Protein AF-A0A3D2L6M9-F1 (afdb_monomer_lite)

Secondary structure (DSSP, 8-state):
-HHHHHHHHHHHHHHHHHHHHHHTTSS-HHHHHHHHHHIIIIIHHHHHHHHHHH--GGG--HHHHHHHHHHHHHHHHHHHGGGGSTT--HHHHHHHHHHHH---HHHHHHHHHHHHHHHHHH-

Radius of gyration: 18.42 Å; chains: 1; bounding box: 36×48×40 Å

Sequence (123 aa):
MSGFLYALLPVIAIVTLGHVLSVRNWIPTDSWRAIERLSYVVLFPALILRTLANAPFEEAPWGLAAALIFAQFALGGIGWLARFLPNMPGPAVGSVIQSNVRWNTMIGLSIGSLLFGEEGLAL

Structure (mmCIF, N/CA/C/O backbone):
data_AF-A0A3D2L6M9-F1
#
_entry.id   AF-A0A3D2L6M9-F1
#
loop_
_atom_site.group_PDB
_atom_site.id
_atom_site.type_symbol
_atom_site.label_atom_id
_atom_site.label_alt_id
_atom_site.label_comp_id
_atom_site.label_asym_id
_atom_site.label_entity_id
_atom_site.label_seq_id
_atom_site.pdbx_PDB_ins_code
_atom_site.Cartn_x
_atom_site.Cartn_y
_atom_site.Cartn_z
_atom_site.occupancy
_atom_site.B_iso_or_equiv
_atom_site.auth_seq_id
_atom_site.auth_comp_id
_atom_site.auth_asym_id
_atom_site.auth_atom_id
_atom_site.pdbx_PDB_model_num
ATOM 1 N N . MET A 1 1 ? -11.781 -3.127 -18.637 1.00 51.66 1 MET A N 1
ATOM 2 C CA . MET A 1 1 ? -12.491 -2.761 -17.384 1.00 51.66 1 MET A CA 1
ATOM 3 C C . MET A 1 1 ? -12.907 -3.966 -16.534 1.00 51.66 1 MET A C 1
ATOM 5 O O . MET A 1 1 ? -12.925 -3.821 -15.323 1.00 51.66 1 MET A O 1
ATOM 9 N N . SER A 1 2 ? -13.177 -5.152 -17.099 1.00 62.25 2 SER A N 1
ATOM 10 C CA . SER A 1 2 ? -13.506 -6.365 -16.321 1.00 62.25 2 SER A CA 1
ATOM 11 C C . SER A 1 2 ? -12.325 -6.950 -15.526 1.00 62.25 2 SER A C 1
ATOM 13 O O . SER A 1 2 ? -12.520 -7.403 -14.405 1.00 62.25 2 SER A O 1
ATOM 15 N N . GLY A 1 3 ? -11.096 -6.887 -16.056 1.00 68.38 3 GLY A N 1
ATOM 16 C CA . GLY A 1 3 ? -9.905 -7.468 -15.410 1.00 68.38 3 GLY A CA 1
ATOM 17 C C . GLY A 1 3 ? -9.598 -6.922 -14.010 1.00 68.38 3 GLY A C 1
ATOM 18 O O . GLY A 1 3 ? -9.239 -7.684 -13.122 1.00 68.38 3 GLY A O 1
ATOM 19 N N . PHE A 1 4 ? -9.823 -5.626 -13.772 1.00 69.50 4 PHE A N 1
ATOM 20 C CA . PHE A 1 4 ? -9.591 -5.007 -12.461 1.00 69.50 4 PHE A CA 1
ATOM 21 C C . PHE A 1 4 ? -10.554 -5.527 -11.380 1.00 69.50 4 PHE A C 1
ATOM 23 O O . PHE A 1 4 ? -10.137 -5.802 -10.259 1.00 69.50 4 PHE A O 1
ATOM 30 N N . LEU A 1 5 ? -11.832 -5.730 -11.726 1.00 75.56 5 LEU A N 1
ATOM 31 C CA . LEU A 1 5 ? -12.814 -6.332 -10.815 1.00 75.56 5 LEU A CA 1
ATOM 32 C C . LEU A 1 5 ? -12.450 -7.785 -10.484 1.00 75.56 5 LEU A C 1
ATOM 34 O O . LEU A 1 5 ? -12.549 -8.195 -9.328 1.00 75.56 5 LEU A O 1
ATOM 38 N N . TYR A 1 6 ? -11.966 -8.541 -11.473 1.00 79.19 6 TYR A N 1
ATOM 39 C CA . TYR A 1 6 ? -11.449 -9.890 -11.241 1.00 79.19 6 TYR A CA 1
ATOM 40 C C . TYR A 1 6 ? -10.180 -9.895 -10.380 1.00 79.19 6 TYR A C 1
ATOM 42 O O . TYR A 1 6 ? -10.020 -10.798 -9.566 1.00 79.19 6 TYR A O 1
ATOM 50 N N . ALA A 1 7 ? -9.329 -8.870 -10.480 1.00 73.75 7 ALA A N 1
ATOM 51 C CA . ALA A 1 7 ? -8.145 -8.727 -9.635 1.00 73.75 7 ALA A CA 1
ATOM 52 C C . ALA A 1 7 ? -8.463 -8.411 -8.164 1.00 73.75 7 ALA A C 1
ATOM 54 O O . ALA A 1 7 ? -7.725 -8.804 -7.263 1.00 73.75 7 ALA A O 1
ATOM 55 N N . LEU A 1 8 ? -9.584 -7.733 -7.913 1.00 79.94 8 LEU A N 1
ATOM 56 C CA . LEU A 1 8 ? -10.062 -7.409 -6.568 1.00 79.94 8 LEU A CA 1
ATOM 57 C C . LEU A 1 8 ? -10.733 -8.590 -5.862 1.00 79.94 8 LEU A C 1
ATOM 59 O O . LEU A 1 8 ? -10.672 -8.676 -4.636 1.00 79.94 8 LEU A O 1
ATOM 63 N N . LEU A 1 9 ? -11.364 -9.498 -6.609 1.00 85.25 9 LEU A N 1
ATOM 64 C CA . LEU A 1 9 ? -12.114 -10.628 -6.054 1.00 85.25 9 LEU A CA 1
ATOM 65 C C . LEU A 1 9 ? -11.301 -11.484 -5.061 1.00 85.25 9 LEU A C 1
ATOM 67 O O . LEU A 1 9 ? -11.813 -11.727 -3.969 1.00 85.25 9 LEU A O 1
ATOM 71 N N . PRO A 1 10 ? -10.052 -11.899 -5.356 1.00 83.50 10 PRO A N 1
ATOM 72 C CA . PRO A 1 10 ? -9.229 -12.659 -4.415 1.00 83.50 10 PRO A CA 1
ATOM 73 C C . PRO A 1 10 ? -8.912 -11.886 -3.134 1.00 83.50 10 PRO A C 1
ATOM 75 O O . PRO A 1 10 ? -8.979 -12.448 -2.042 1.00 83.50 10 PRO A O 1
ATOM 78 N N . VAL A 1 11 ? -8.617 -10.587 -3.252 1.00 83.94 11 VAL A N 1
ATOM 79 C CA . VAL A 1 11 ? -8.340 -9.719 -2.098 1.00 83.94 11 VAL A CA 1
ATOM 80 C C . VAL A 1 11 ? -9.578 -9.626 -1.210 1.00 83.94 11 VAL A C 1
ATOM 82 O O . VAL A 1 11 ? -9.491 -9.838 -0.002 1.00 83.94 11 VAL A O 1
ATOM 85 N N . ILE A 1 12 ? -10.744 -9.380 -1.813 1.00 88.31 12 ILE A N 1
ATOM 86 C CA . ILE A 1 12 ? -12.026 -9.343 -1.104 1.00 88.31 12 ILE A CA 1
ATOM 87 C C . ILE A 1 12 ? -12.292 -10.695 -0.438 1.00 88.31 12 ILE A C 1
ATOM 89 O O . ILE A 1 12 ? -12.600 -10.724 0.748 1.00 88.31 12 ILE A O 1
ATOM 93 N N . ALA A 1 13 ? -12.110 -11.811 -1.149 1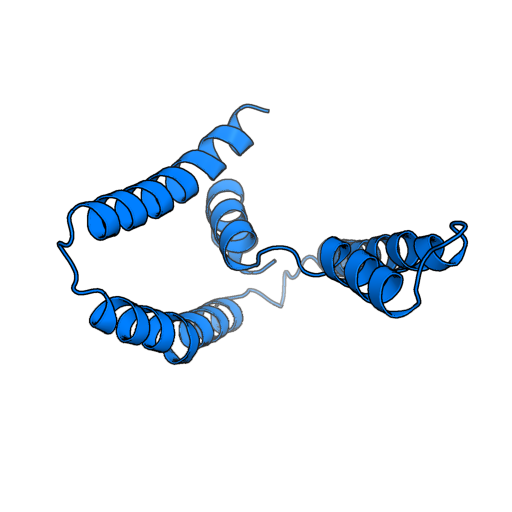.00 90.50 13 ALA A N 1
ATOM 94 C CA . ALA A 1 13 ? -12.340 -13.150 -0.616 1.00 90.50 13 ALA A CA 1
ATOM 95 C C . ALA A 1 13 ? -11.465 -13.453 0.612 1.00 90.50 13 ALA A C 1
ATOM 97 O O . ALA A 1 13 ? -11.980 -13.955 1.611 1.00 90.50 13 ALA A O 1
ATOM 98 N N . ILE A 1 14 ? -10.174 -13.104 0.580 1.00 88.88 14 ILE A N 1
ATOM 99 C CA . ILE A 1 14 ? -9.255 -13.288 1.716 1.00 88.88 14 ILE A CA 1
ATOM 100 C C . ILE A 1 14 ? -9.664 -12.407 2.903 1.00 88.88 14 ILE A C 1
ATOM 102 O O . ILE A 1 14 ? -9.723 -12.891 4.035 1.00 88.88 14 ILE A O 1
ATOM 106 N N . VAL A 1 15 ? -9.987 -11.132 2.665 1.00 89.25 15 VAL A N 1
ATOM 107 C CA . VAL A 1 15 ? -10.425 -10.207 3.725 1.00 89.25 15 VAL A CA 1
ATOM 108 C C . VAL A 1 15 ? -11.745 -10.673 4.344 1.00 89.25 15 VAL A C 1
ATOM 110 O O . VAL A 1 15 ? -11.877 -10.706 5.568 1.00 89.25 15 VAL A O 1
ATOM 113 N N . THR A 1 16 ? -12.712 -11.086 3.521 1.00 94.25 16 THR A N 1
ATOM 114 C CA . THR A 1 16 ? -13.992 -11.634 3.983 1.00 94.25 16 THR A CA 1
ATOM 115 C C . THR A 1 16 ? -13.787 -12.920 4.774 1.00 94.25 16 THR A C 1
ATOM 117 O O . THR A 1 16 ? -14.392 -13.070 5.832 1.00 94.25 16 THR A O 1
ATOM 120 N N . LEU A 1 17 ? -12.908 -13.821 4.326 1.00 93.88 17 LEU A N 1
ATOM 121 C CA . LEU A 1 17 ? -12.568 -15.031 5.069 1.00 93.88 17 LEU A CA 1
ATOM 122 C C . LEU A 1 17 ? -11.999 -14.687 6.452 1.00 93.88 17 LEU A C 1
ATOM 124 O O . LEU A 1 17 ? -12.504 -15.187 7.454 1.00 93.88 17 LEU A O 1
ATOM 128 N N . GLY A 1 18 ? -11.008 -13.794 6.524 1.00 90.44 18 GLY A N 1
ATOM 129 C CA . GLY A 1 18 ? -10.438 -13.337 7.796 1.00 90.44 18 GLY A CA 1
ATOM 130 C C . GLY A 1 18 ? -11.491 -12.729 8.727 1.00 90.44 18 GLY A C 1
ATOM 131 O O . GLY A 1 18 ? -11.535 -13.051 9.915 1.00 90.44 18 GLY A O 1
ATOM 132 N N . HIS A 1 19 ? -12.400 -11.920 8.180 1.00 91.81 19 HIS A N 1
ATOM 133 C CA . HIS A 1 19 ? -13.507 -11.341 8.936 1.00 91.81 19 HIS A CA 1
ATOM 134 C C . HIS A 1 19 ? -14.478 -12.407 9.469 1.00 91.81 19 HIS A C 1
ATOM 136 O O . HIS A 1 19 ? -14.828 -12.382 10.647 1.00 91.81 19 HIS A O 1
ATOM 142 N N . VAL A 1 20 ? -14.876 -13.377 8.641 1.00 95.31 20 VAL A N 1
ATOM 143 C CA . VAL A 1 20 ? -15.754 -14.483 9.057 1.00 95.31 20 VAL A CA 1
ATOM 144 C C . VAL A 1 20 ? -15.103 -15.305 10.169 1.00 95.31 20 VAL A C 1
ATOM 146 O O . VAL A 1 20 ? -15.765 -15.612 11.160 1.00 95.31 20 VAL A O 1
ATOM 149 N N . LEU A 1 21 ? -13.810 -15.617 10.048 1.00 93.19 21 LEU A N 1
ATOM 150 C CA . LEU A 1 21 ? -13.046 -16.327 11.079 1.00 93.19 21 LEU A CA 1
ATOM 151 C C . LEU A 1 21 ? -13.007 -15.554 12.405 1.00 93.19 21 LEU A C 1
ATOM 153 O O . LEU A 1 21 ? -13.142 -16.154 13.473 1.00 93.19 21 LEU A O 1
ATOM 157 N N . SER A 1 22 ? -12.860 -14.229 12.331 1.00 89.81 22 SER A N 1
ATOM 158 C CA . SER A 1 22 ? -12.862 -13.340 13.494 1.00 89.81 22 SER A CA 1
ATOM 159 C C . SER A 1 22 ? -14.231 -13.305 14.181 1.00 89.81 22 SER A C 1
ATOM 161 O O . SER A 1 22 ? -14.321 -13.584 15.374 1.00 89.81 22 SER A O 1
ATOM 163 N N . VAL A 1 23 ? -15.316 -13.066 13.436 1.00 92.00 23 VAL A N 1
ATOM 164 C CA . VAL A 1 23 ? -16.680 -12.978 13.998 1.00 92.00 23 VAL A CA 1
ATOM 165 C C . VAL A 1 23 ? -17.150 -14.315 14.579 1.00 92.00 23 VAL A C 1
ATOM 167 O O . VAL A 1 23 ? -17.884 -14.349 15.564 1.00 92.00 23 VAL A O 1
ATOM 170 N N . ARG A 1 24 ? -16.710 -15.438 14.000 1.00 93.19 24 ARG A N 1
ATOM 171 C CA . ARG A 1 24 ? -17.004 -16.784 14.513 1.00 93.19 24 ARG A CA 1
ATOM 172 C C . ARG A 1 24 ? -16.146 -17.179 15.721 1.00 93.19 24 ARG A C 1
ATOM 174 O O . ARG A 1 24 ? -16.342 -18.280 16.227 1.00 93.19 24 ARG A O 1
ATOM 181 N N . ASN A 1 25 ? -15.220 -16.324 16.173 1.00 88.69 25 ASN A N 1
ATOM 182 C CA . ASN A 1 25 ? -14.243 -16.617 17.228 1.00 88.69 25 ASN A CA 1
ATOM 183 C C . ASN A 1 25 ? -13.482 -17.939 16.997 1.00 88.69 25 ASN A C 1
ATOM 185 O O . ASN A 1 25 ? -13.140 -18.640 17.946 1.00 88.69 25 ASN A O 1
ATOM 189 N N . TRP A 1 26 ? -13.215 -18.296 15.734 1.00 90.81 26 TRP A N 1
ATOM 190 C CA . TRP A 1 26 ? -12.410 -19.484 15.412 1.00 90.81 26 TRP A CA 1
ATOM 191 C C . TRP A 1 26 ? -10.960 -19.331 15.870 1.00 90.81 26 TRP A C 1
ATOM 193 O O . TRP A 1 26 ? -10.320 -20.307 16.248 1.00 90.81 26 TRP A O 1
ATOM 203 N N . ILE A 1 27 ? -10.452 -18.099 15.834 1.00 87.19 27 ILE A N 1
ATOM 204 C CA . ILE A 1 27 ? -9.134 -17.730 16.342 1.00 87.19 27 ILE A CA 1
ATOM 205 C C . ILE A 1 27 ? -9.364 -16.794 17.534 1.00 87.19 27 ILE A C 1
ATOM 207 O O . ILE A 1 27 ? -10.028 -15.766 17.350 1.00 87.19 27 ILE A O 1
ATOM 211 N N . PRO A 1 28 ? -8.832 -17.114 18.730 1.00 89.19 28 PRO A N 1
ATOM 212 C CA . PRO A 1 28 ? -8.933 -16.243 19.893 1.00 89.19 28 PRO A CA 1
ATOM 213 C C . PRO A 1 28 ? -8.414 -14.837 19.588 1.00 89.19 28 PRO A C 1
ATOM 215 O O . PRO A 1 28 ? -7.411 -14.681 18.889 1.00 89.19 28 PRO A O 1
ATOM 218 N N . THR A 1 29 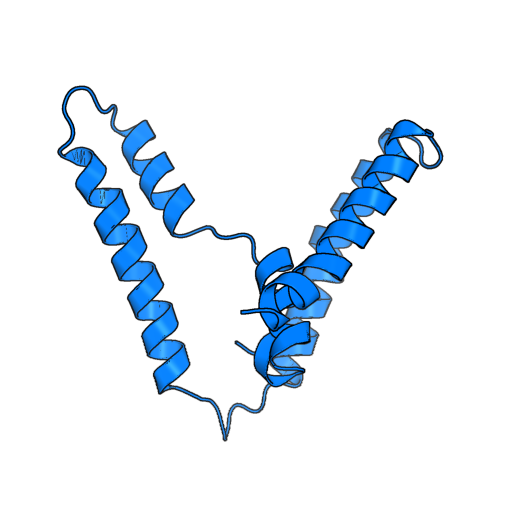? -9.061 -13.813 20.145 1.00 84.19 29 THR A N 1
ATOM 219 C CA . THR A 1 29 ? -8.725 -12.398 19.910 1.00 84.19 29 THR A CA 1
ATOM 220 C C . THR A 1 29 ? -7.235 -12.103 20.123 1.00 84.19 29 THR A C 1
ATOM 222 O O . THR A 1 29 ? -6.612 -11.431 19.303 1.00 84.19 29 THR A O 1
ATOM 225 N N . ASP A 1 30 ? -6.629 -12.694 21.155 1.00 88.00 30 ASP A N 1
ATOM 226 C CA . ASP A 1 30 ? -5.208 -12.512 21.477 1.00 88.00 30 ASP A CA 1
ATOM 227 C C . ASP A 1 30 ? -4.263 -13.144 20.442 1.00 88.00 30 ASP A C 1
ATOM 229 O O . ASP A 1 30 ? -3.151 -12.657 20.216 1.00 88.00 30 ASP A O 1
ATOM 233 N N . SER A 1 31 ? -4.699 -14.211 19.767 1.00 90.25 31 SER A N 1
ATOM 234 C CA . SER A 1 31 ? -3.908 -14.901 18.745 1.00 90.25 31 SER A CA 1
ATOM 235 C C . SER A 1 31 ? -3.812 -14.103 17.442 1.00 90.25 31 SER A C 1
ATOM 237 O O . SER A 1 31 ? -2.807 -14.218 16.739 1.00 90.25 31 SER A O 1
ATOM 239 N N . TRP A 1 32 ? -4.782 -13.234 17.138 1.00 88.31 32 TRP A N 1
ATOM 240 C CA . TRP A 1 32 ? -4.717 -12.354 15.963 1.00 88.31 32 TRP A CA 1
ATOM 241 C C . TRP A 1 32 ? -3.508 -11.427 16.000 1.00 88.31 32 TRP A C 1
ATOM 243 O O . TRP A 1 32 ? -2.839 -11.249 14.985 1.00 88.31 32 TRP A O 1
ATOM 253 N N . ARG A 1 33 ? -3.154 -10.917 17.185 1.00 89.62 33 ARG A N 1
ATOM 254 C CA . ARG A 1 33 ? -1.965 -10.078 17.365 1.00 89.62 33 ARG A CA 1
ATOM 255 C C . ARG A 1 33 ? -0.670 -10.837 17.062 1.00 89.62 33 ARG A C 1
ATOM 257 O O . ARG A 1 33 ? 0.280 -10.258 16.537 1.00 89.62 33 ARG A O 1
ATOM 264 N N . ALA A 1 34 ? -0.614 -12.131 17.382 1.00 90.75 34 ALA A N 1
ATOM 265 C CA . ALA A 1 34 ? 0.535 -12.970 17.048 1.00 90.75 34 ALA A CA 1
ATOM 266 C C . ALA A 1 34 ? 0.645 -13.197 15.531 1.00 90.75 34 ALA A C 1
ATOM 268 O O . ALA A 1 34 ? 1.737 -13.069 14.977 1.00 90.75 34 ALA A O 1
ATOM 269 N N . ILE A 1 35 ? -0.481 -13.461 14.858 1.00 90.88 35 ILE A N 1
ATOM 270 C CA . ILE A 1 35 ? -0.551 -13.616 13.395 1.00 90.88 35 ILE A CA 1
ATOM 271 C C . ILE A 1 35 ? -0.139 -12.319 12.695 1.00 90.88 35 ILE A C 1
ATOM 273 O O . ILE A 1 35 ? 0.666 -12.348 11.764 1.00 90.88 35 ILE A O 1
ATOM 277 N N . GLU A 1 36 ? -0.645 -11.179 13.162 1.00 90.00 36 GLU A N 1
ATOM 278 C CA . GLU A 1 36 ? -0.289 -9.859 12.646 1.00 90.00 36 GLU A CA 1
ATOM 279 C C . GLU A 1 36 ? 1.216 -9.616 12.781 1.00 90.00 36 GLU A C 1
ATOM 281 O O . GLU A 1 36 ? 1.888 -9.293 11.803 1.00 90.00 36 GLU A O 1
ATOM 286 N N . ARG A 1 37 ? 1.780 -9.856 13.970 1.00 92.44 37 ARG A N 1
ATOM 287 C CA . ARG A 1 37 ? 3.214 -9.677 14.206 1.00 92.44 37 ARG A CA 1
ATOM 288 C C . ARG A 1 37 ? 4.059 -10.593 13.324 1.00 92.44 37 ARG A C 1
ATOM 290 O O . ARG A 1 37 ? 5.043 -10.126 12.763 1.00 92.44 37 ARG A O 1
ATOM 297 N N . LEU A 1 38 ? 3.689 -11.865 13.176 1.00 93.62 38 LEU A N 1
ATOM 298 C CA . LEU A 1 38 ? 4.381 -12.791 12.275 1.00 93.62 38 LEU A CA 1
ATOM 299 C C . LEU A 1 38 ? 4.333 -12.289 10.826 1.00 93.62 38 LEU A C 1
ATOM 301 O O . LEU A 1 38 ? 5.354 -12.267 10.137 1.00 93.62 38 LEU A O 1
ATOM 305 N N . SER A 1 39 ? 3.156 -11.844 10.389 1.00 90.62 39 SER A N 1
ATOM 306 C CA . SER A 1 39 ? 2.940 -11.349 9.033 1.00 90.62 39 SER A CA 1
ATOM 307 C C . SER A 1 39 ? 3.785 -10.109 8.750 1.00 90.62 39 SER A C 1
ATOM 309 O O . SER A 1 39 ? 4.493 -10.074 7.750 1.00 90.62 39 SER A O 1
ATOM 311 N N . TYR A 1 40 ? 3.785 -9.125 9.652 1.00 89.38 40 TYR A N 1
ATOM 312 C CA . TYR A 1 40 ? 4.521 -7.873 9.467 1.00 89.38 40 TYR A CA 1
ATOM 313 C C . TYR A 1 40 ? 6.029 -7.989 9.693 1.00 89.38 40 TYR A C 1
ATOM 315 O O . TYR A 1 40 ? 6.794 -7.325 9.002 1.00 89.38 40 TYR A O 1
ATOM 323 N N . VAL A 1 41 ? 6.469 -8.791 10.665 1.00 93.62 41 VAL A N 1
ATOM 324 C CA . VAL A 1 41 ? 7.886 -8.845 11.066 1.00 93.62 41 VAL A CA 1
ATOM 325 C C . VAL A 1 41 ? 8.667 -9.892 10.277 1.00 93.62 41 VAL A C 1
ATOM 327 O O . VAL A 1 41 ? 9.872 -9.739 10.110 1.00 93.62 41 VAL A O 1
ATOM 330 N N . VAL A 1 42 ? 8.010 -10.949 9.788 1.00 94.50 42 VAL A N 1
ATOM 331 C CA . VAL A 1 42 ? 8.694 -12.074 9.129 1.00 94.50 42 VAL A CA 1
ATOM 332 C C . VAL A 1 42 ? 8.226 -12.249 7.692 1.00 94.50 42 VAL A C 1
ATOM 334 O O . VAL A 1 42 ? 9.041 -12.169 6.776 1.00 94.50 42 VAL A O 1
ATOM 337 N N . LEU A 1 43 ? 6.924 -12.463 7.474 1.00 91.50 43 LEU A N 1
ATOM 338 C CA . LEU A 1 43 ? 6.422 -12.838 6.146 1.00 91.50 43 LEU A CA 1
ATOM 339 C C . LEU A 1 43 ? 6.518 -11.687 5.143 1.00 91.50 43 LEU A C 1
ATOM 341 O O . LEU A 1 43 ? 6.897 -11.912 3.998 1.00 91.50 43 LEU A O 1
ATOM 345 N N . PHE A 1 44 ? 6.224 -10.458 5.564 1.00 86.94 44 PHE A N 1
ATOM 346 C CA . PHE A 1 44 ? 6.289 -9.292 4.689 1.00 86.94 44 PHE A CA 1
ATOM 347 C C . PHE A 1 44 ? 7.735 -8.945 4.279 1.00 86.94 44 PHE A C 1
ATOM 349 O O . PHE A 1 44 ? 7.981 -8.807 3.082 1.00 86.94 44 PHE A O 1
ATOM 356 N N . PRO A 1 45 ? 8.731 -8.912 5.189 1.00 90.44 45 PRO A N 1
ATOM 357 C CA . PRO A 1 45 ? 10.134 -8.790 4.790 1.00 90.44 45 PRO A CA 1
ATOM 358 C C . PRO A 1 45 ? 10.618 -9.941 3.907 1.00 90.44 45 PRO A C 1
ATOM 360 O O . PRO A 1 45 ? 11.326 -9.700 2.933 1.00 90.44 45 PRO A O 1
ATOM 363 N N . ALA A 1 46 ? 10.216 -11.182 4.203 1.00 91.06 46 ALA A N 1
ATOM 364 C CA . ALA A 1 46 ? 10.559 -12.333 3.370 1.00 91.06 46 ALA A CA 1
ATOM 365 C C . ALA A 1 46 ? 9.975 -12.208 1.954 1.00 91.06 46 ALA A C 1
ATOM 367 O O . ALA A 1 46 ? 10.663 -12.526 0.986 1.00 91.06 46 ALA A O 1
ATOM 368 N N . LEU A 1 47 ? 8.744 -11.700 1.825 1.00 86.19 47 LEU A N 1
ATOM 369 C CA . LEU A 1 47 ? 8.126 -11.399 0.536 1.00 86.19 47 LEU A CA 1
ATOM 370 C C . LEU A 1 47 ? 8.936 -10.348 -0.226 1.00 86.19 47 LEU A C 1
ATOM 372 O O . LEU A 1 47 ? 9.296 -10.601 -1.368 1.00 86.19 47 LEU A O 1
ATOM 376 N N . ILE A 1 48 ? 9.280 -9.220 0.406 1.00 86.38 48 ILE A N 1
ATOM 377 C CA . ILE A 1 48 ? 10.088 -8.163 -0.227 1.00 86.38 48 ILE A CA 1
ATOM 378 C C . ILE A 1 48 ? 11.431 -8.719 -0.707 1.00 86.38 48 ILE A C 1
ATOM 380 O O . ILE A 1 48 ? 11.803 -8.511 -1.858 1.00 86.38 48 ILE A O 1
ATOM 384 N N . LEU A 1 49 ? 12.147 -9.453 0.151 1.00 90.38 49 LEU A N 1
ATOM 385 C CA . LEU A 1 49 ? 13.434 -10.051 -0.205 1.00 90.38 49 LEU A CA 1
ATOM 386 C C . LEU A 1 49 ? 13.295 -11.039 -1.362 1.00 90.38 49 LEU A C 1
ATOM 388 O O . LEU A 1 49 ? 14.090 -10.989 -2.296 1.00 90.38 49 LEU A O 1
ATOM 392 N N . ARG A 1 50 ? 12.279 -11.910 -1.331 1.00 87.69 50 ARG A N 1
ATOM 393 C CA . ARG A 1 50 ? 12.013 -12.860 -2.416 1.00 87.69 50 ARG A CA 1
ATOM 394 C C . ARG A 1 50 ? 11.708 -12.128 -3.720 1.00 87.69 50 ARG A C 1
ATOM 396 O O . ARG A 1 50 ? 12.252 -12.507 -4.750 1.00 87.69 50 ARG A O 1
ATOM 403 N N . THR A 1 51 ? 10.856 -11.110 -3.686 1.00 82.44 51 THR A N 1
ATOM 404 C CA . THR A 1 51 ? 10.495 -10.321 -4.867 1.00 82.44 51 THR A CA 1
ATOM 405 C C . THR A 1 51 ? 11.719 -9.627 -5.454 1.00 82.44 51 THR A C 1
ATOM 407 O O . THR A 1 51 ? 11.988 -9.785 -6.637 1.00 82.44 51 THR A O 1
ATOM 410 N N . LEU A 1 52 ? 12.515 -8.939 -4.630 1.00 83.19 52 LEU A N 1
ATOM 411 C CA . LEU A 1 52 ? 13.732 -8.260 -5.083 1.00 83.19 52 LEU A CA 1
ATOM 412 C C . LEU A 1 52 ? 14.784 -9.237 -5.618 1.00 83.19 52 LEU A C 1
ATOM 414 O O . LEU A 1 52 ? 15.439 -8.937 -6.607 1.00 83.19 52 LEU A O 1
ATOM 418 N N . ALA A 1 53 ? 14.942 -10.406 -4.995 1.00 86.94 53 ALA A N 1
ATOM 419 C CA . ALA A 1 53 ? 15.920 -11.404 -5.424 1.00 86.94 53 ALA A CA 1
ATOM 420 C C . ALA A 1 53 ? 15.589 -12.048 -6.780 1.00 86.94 53 ALA A C 1
ATOM 422 O O . ALA A 1 53 ? 16.497 -12.535 -7.445 1.00 86.94 53 ALA A O 1
ATOM 423 N N . ASN A 1 54 ? 14.312 -12.072 -7.175 1.00 82.69 54 ASN A N 1
ATOM 424 C CA . ASN A 1 54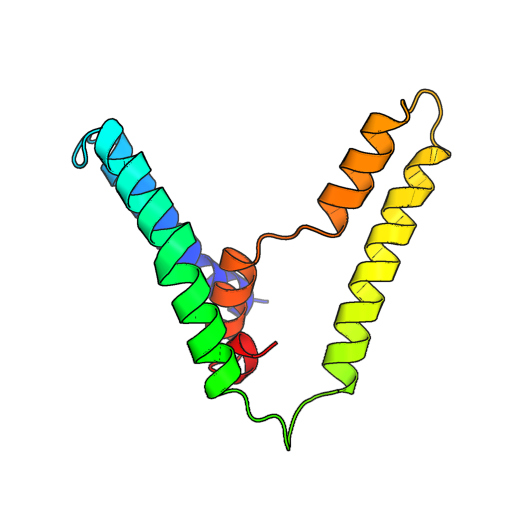 ? 13.868 -12.631 -8.456 1.00 82.69 54 ASN A CA 1
ATOM 425 C C . ASN A 1 54 ? 13.520 -11.545 -9.489 1.00 82.69 54 ASN A C 1
ATOM 427 O O . ASN A 1 54 ? 13.125 -11.878 -10.601 1.00 82.69 54 ASN A O 1
ATOM 431 N N . ALA A 1 55 ? 13.650 -10.259 -9.143 1.00 78.00 55 ALA A N 1
ATOM 432 C CA . ALA A 1 55 ? 13.330 -9.166 -10.051 1.00 78.00 55 ALA A CA 1
ATOM 433 C C . ALA A 1 55 ? 14.384 -9.065 -11.177 1.00 78.00 55 ALA A C 1
ATOM 435 O O . ALA A 1 55 ? 15.579 -8.932 -10.884 1.00 78.00 55 ALA A O 1
ATOM 436 N N . PRO A 1 56 ? 13.980 -9.091 -12.463 1.00 75.44 56 PRO A N 1
ATOM 437 C CA . PRO A 1 56 ? 14.905 -8.954 -13.583 1.00 75.44 56 PRO A CA 1
ATOM 438 C C . PRO A 1 56 ? 15.324 -7.485 -13.756 1.00 75.44 56 PRO A C 1
ATOM 440 O O . PRO A 1 56 ? 14.702 -6.716 -14.485 1.00 75.44 56 PRO A O 1
ATOM 443 N N . PHE A 1 57 ? 16.397 -7.074 -13.074 1.00 74.81 57 PHE A N 1
ATOM 444 C CA . PHE A 1 57 ? 16.888 -5.689 -13.137 1.00 74.81 57 PHE A CA 1
ATOM 445 C C . PHE A 1 57 ? 17.486 -5.298 -14.499 1.00 74.81 57 PHE A C 1
ATOM 447 O O . PHE A 1 57 ? 17.521 -4.113 -14.829 1.00 74.81 57 PHE A O 1
ATOM 454 N N . GLU A 1 58 ? 17.948 -6.268 -15.292 1.00 79.69 58 GLU A N 1
ATOM 455 C CA . GLU A 1 58 ? 18.531 -6.025 -16.622 1.00 79.69 58 GLU A CA 1
ATOM 456 C C . GLU A 1 58 ? 17.483 -5.554 -17.642 1.00 79.69 58 GLU A C 1
ATOM 458 O O . GLU A 1 58 ? 17.782 -4.728 -18.503 1.00 79.69 58 GLU A O 1
ATOM 463 N N . GLU A 1 59 ? 16.236 -6.004 -17.487 1.00 77.25 59 GLU A N 1
ATOM 464 C CA . GLU A 1 59 ? 15.087 -5.628 -18.321 1.00 77.25 59 GLU A CA 1
ATOM 465 C C . GLU A 1 59 ? 14.156 -4.642 -17.598 1.00 77.25 59 GLU A C 1
ATOM 467 O O . GLU A 1 59 ? 13.001 -4.451 -17.983 1.00 77.25 59 GLU A O 1
ATOM 472 N N . ALA A 1 60 ? 14.648 -4.000 -16.532 1.00 74.12 60 ALA A N 1
ATOM 473 C CA . ALA A 1 60 ? 13.819 -3.163 -15.681 1.00 74.12 60 ALA A CA 1
ATOM 474 C C . ALA A 1 60 ? 13.138 -2.035 -16.485 1.00 74.12 60 ALA A C 1
ATOM 476 O O . ALA A 1 60 ? 13.810 -1.275 -17.196 1.00 74.12 60 ALA A O 1
ATOM 477 N N . PRO A 1 61 ? 11.811 -1.849 -16.340 1.00 79.25 61 PRO A N 1
ATOM 478 C CA . PRO A 1 61 ? 11.073 -0.813 -17.046 1.00 79.25 61 PRO A CA 1
ATOM 479 C C . PRO A 1 61 ? 11.299 0.551 -16.375 1.00 79.25 61 PRO A C 1
ATOM 481 O O . PRO A 1 61 ? 10.409 1.114 -15.738 1.00 79.25 61 PRO A O 1
ATOM 484 N N . TRP A 1 62 ? 12.498 1.121 -16.525 1.00 83.69 62 TRP A N 1
ATOM 485 C CA . TRP A 1 62 ? 12.908 2.376 -15.879 1.00 83.69 62 TRP A CA 1
ATOM 486 C C . TRP A 1 62 ? 11.956 3.546 -16.147 1.00 83.69 62 TRP A C 1
ATOM 488 O O . TRP A 1 62 ? 11.748 4.384 -15.271 1.00 83.69 62 TRP A O 1
ATOM 498 N N . GLY A 1 63 ? 11.336 3.590 -17.331 1.00 85.62 63 GLY A N 1
ATOM 499 C CA . GLY A 1 63 ? 10.313 4.587 -17.657 1.00 85.62 63 GLY A CA 1
ATOM 500 C C . GLY A 1 63 ? 9.067 4.468 -16.775 1.00 85.62 63 GLY A C 1
ATOM 501 O O . GLY A 1 63 ? 8.540 5.481 -16.318 1.00 85.62 63 GLY A O 1
ATOM 502 N N . LEU A 1 64 ? 8.633 3.241 -16.475 1.00 79.00 64 LEU A N 1
ATOM 503 C CA . LEU A 1 64 ? 7.518 2.983 -15.565 1.00 79.00 64 LEU A CA 1
ATOM 504 C C . LEU A 1 64 ? 7.905 3.302 -14.118 1.00 79.00 64 LEU A C 1
ATOM 506 O O . LEU A 1 64 ? 7.150 3.985 -13.433 1.00 79.00 64 LEU A O 1
ATOM 510 N N . ALA A 1 65 ? 9.104 2.908 -13.677 1.00 82.19 65 ALA A N 1
ATOM 511 C CA . ALA A 1 65 ? 9.612 3.264 -12.351 1.00 82.19 65 ALA A CA 1
ATOM 512 C C . ALA A 1 65 ? 9.665 4.791 -12.153 1.00 82.19 65 ALA A C 1
ATOM 514 O O . ALA A 1 65 ? 9.160 5.316 -11.159 1.00 82.19 65 ALA A O 1
ATOM 515 N N . ALA A 1 66 ? 10.199 5.527 -13.133 1.00 88.44 66 ALA A N 1
ATOM 516 C CA . ALA A 1 66 ? 10.220 6.986 -13.116 1.00 88.44 66 ALA A CA 1
ATOM 517 C C . ALA A 1 66 ? 8.804 7.585 -13.100 1.00 88.44 66 ALA A C 1
ATOM 519 O O . ALA A 1 66 ? 8.554 8.529 -12.351 1.00 88.44 66 ALA A O 1
ATOM 520 N N . ALA A 1 67 ? 7.867 7.023 -13.872 1.00 88.25 67 ALA A N 1
ATOM 521 C CA . ALA A 1 67 ? 6.473 7.460 -13.882 1.00 88.25 67 ALA A CA 1
ATOM 522 C C . ALA A 1 67 ? 5.785 7.248 -12.523 1.00 88.25 67 ALA A C 1
ATOM 524 O O . ALA A 1 67 ? 5.085 8.145 -12.057 1.00 88.25 67 ALA A O 1
ATOM 525 N N . LEU A 1 68 ? 6.013 6.109 -11.860 1.00 85.44 68 LEU A N 1
ATOM 526 C CA . LEU A 1 68 ? 5.463 5.813 -10.532 1.00 85.44 68 LEU A CA 1
ATOM 527 C C . LEU A 1 68 ? 6.054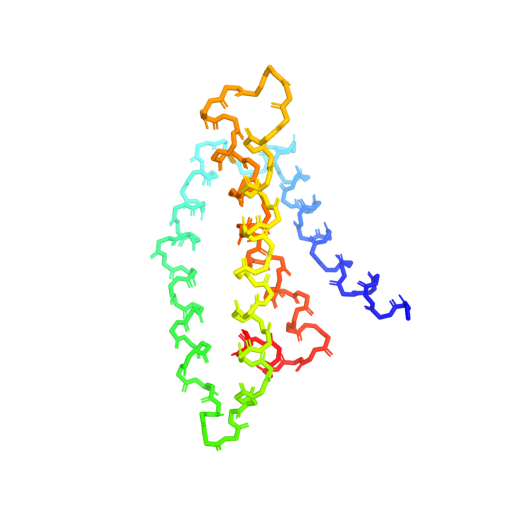 6.731 -9.454 1.00 85.44 68 LEU A C 1
ATOM 529 O O . LEU A 1 68 ? 5.313 7.289 -8.644 1.00 85.44 68 LEU A O 1
ATOM 533 N N . ILE A 1 69 ? 7.372 6.957 -9.479 1.00 89.75 69 ILE A N 1
ATOM 534 C CA . ILE A 1 69 ? 8.042 7.909 -8.581 1.00 89.75 69 ILE A CA 1
ATOM 535 C C . ILE A 1 69 ? 7.488 9.321 -8.800 1.00 89.75 69 ILE A C 1
ATOM 537 O O . ILE A 1 69 ? 7.117 10.002 -7.842 1.00 89.75 69 ILE A O 1
ATOM 541 N N . PHE A 1 70 ? 7.384 9.758 -10.057 1.00 94.25 70 PHE A N 1
ATOM 542 C CA . PHE A 1 70 ? 6.834 11.065 -10.396 1.00 94.25 70 PHE A CA 1
ATOM 543 C C . PHE A 1 70 ? 5.377 11.202 -9.947 1.00 94.25 70 PHE A C 1
ATOM 545 O O . PHE A 1 70 ? 5.025 12.213 -9.343 1.00 94.25 70 PHE A O 1
ATOM 552 N N . ALA A 1 71 ? 4.544 10.182 -10.174 1.00 90.81 71 ALA A N 1
ATOM 553 C CA . ALA A 1 71 ? 3.160 10.160 -9.712 1.00 90.81 71 ALA A CA 1
ATOM 554 C C . ALA A 1 71 ? 3.079 10.335 -8.190 1.00 90.81 71 ALA A C 1
ATOM 556 O O . ALA A 1 71 ? 2.250 11.104 -7.708 1.00 90.81 71 ALA A O 1
ATOM 557 N N . GLN A 1 72 ? 3.984 9.709 -7.434 1.00 91.12 72 GLN A N 1
ATOM 558 C CA . GLN A 1 72 ? 4.037 9.847 -5.982 1.00 91.12 72 GLN A CA 1
ATOM 559 C C . GLN A 1 72 ? 4.361 11.282 -5.541 1.00 91.12 72 GLN A C 1
ATOM 561 O O . GLN A 1 72 ? 3.689 11.835 -4.666 1.00 91.12 72 GLN A O 1
ATOM 566 N N . PHE A 1 73 ? 5.346 11.923 -6.175 1.00 93.88 73 PHE A N 1
ATOM 567 C CA . PHE A 1 73 ? 5.653 13.333 -5.919 1.00 93.88 73 PHE A CA 1
ATOM 568 C C . PHE A 1 73 ? 4.514 14.260 -6.349 1.00 93.88 73 PHE A C 1
ATOM 570 O O . PHE A 1 73 ? 4.196 15.202 -5.625 1.00 93.88 73 PHE A O 1
ATOM 577 N N . ALA A 1 74 ? 3.870 13.984 -7.483 1.00 94.88 74 ALA A N 1
ATOM 578 C CA . ALA A 1 74 ? 2.735 14.755 -7.972 1.00 94.88 74 ALA A CA 1
ATOM 579 C C . ALA A 1 74 ? 1.546 14.674 -7.002 1.00 94.88 74 ALA A C 1
ATOM 581 O O . ALA A 1 74 ? 1.002 15.705 -6.615 1.00 94.88 74 ALA A O 1
ATOM 582 N N . LEU A 1 75 ? 1.184 13.474 -6.540 1.00 93.00 75 LEU A N 1
ATOM 583 C CA . LEU A 1 75 ? 0.109 13.249 -5.566 1.00 93.00 75 LEU A CA 1
ATOM 584 C C . LEU A 1 75 ? 0.415 13.884 -4.203 1.00 93.00 75 LEU A C 1
ATOM 586 O O . LEU A 1 75 ? -0.467 14.495 -3.590 1.00 93.00 75 LEU A O 1
ATOM 590 N N . GLY A 1 76 ? 1.668 13.798 -3.748 1.00 92.81 76 GLY A N 1
ATOM 591 C CA . GLY A 1 76 ? 2.135 14.494 -2.549 1.00 92.81 76 GLY A CA 1
ATOM 592 C C . GLY A 1 76 ? 2.069 16.016 -2.696 1.00 92.81 76 GLY A C 1
ATOM 593 O O . GLY A 1 76 ? 1.589 16.702 -1.794 1.00 92.81 76 GLY A O 1
ATOM 594 N N . GLY A 1 77 ? 2.473 16.544 -3.854 1.00 93.25 77 GLY A N 1
ATOM 595 C CA . GLY A 1 77 ? 2.386 17.963 -4.197 1.00 93.25 77 GLY A CA 1
ATOM 596 C C . GLY A 1 77 ? 0.944 18.469 -4.248 1.00 93.25 77 GLY A C 1
ATOM 597 O O . GLY A 1 77 ? 0.641 19.504 -3.659 1.00 93.25 77 GLY A O 1
ATOM 598 N N . ILE A 1 78 ? 0.034 17.707 -4.863 1.00 93.12 78 ILE A N 1
ATOM 599 C CA . ILE A 1 78 ? -1.410 17.986 -4.853 1.00 93.12 78 ILE A CA 1
ATOM 600 C C . ILE A 1 78 ? -1.934 18.004 -3.415 1.00 93.12 78 ILE A C 1
ATOM 602 O O . ILE A 1 78 ? -2.629 18.939 -3.027 1.00 93.12 78 ILE A O 1
ATOM 606 N N . GLY A 1 79 ? -1.563 17.015 -2.596 1.00 90.62 79 GLY A N 1
ATOM 607 C CA . GLY A 1 79 ? -1.950 16.978 -1.184 1.00 90.62 79 GLY A CA 1
ATOM 608 C C . GLY A 1 79 ? -1.422 18.177 -0.392 1.00 90.62 79 GLY A C 1
ATOM 609 O O . GLY A 1 79 ? -2.105 18.696 0.488 1.00 90.62 79 GLY A O 1
ATOM 610 N N . TRP A 1 80 ? -0.240 18.681 -0.742 1.00 91.12 80 TRP A N 1
ATOM 611 C CA . TRP A 1 80 ? 0.344 19.863 -0.115 1.00 91.12 80 TRP A CA 1
ATOM 612 C C . TRP A 1 80 ? -0.401 21.156 -0.451 1.00 91.12 80 TRP A C 1
ATOM 614 O O . TRP A 1 80 ? -0.445 22.059 0.387 1.00 91.12 80 TRP A O 1
ATOM 624 N N . LEU A 1 81 ? -1.062 21.242 -1.614 1.00 92.44 81 LEU A N 1
ATOM 625 C CA . LEU A 1 81 ? -1.925 22.382 -1.951 1.00 92.44 81 LEU A CA 1
ATOM 626 C C . LEU A 1 81 ? -3.076 22.558 -0.953 1.00 92.44 81 LEU A C 1
ATOM 628 O O . LEU A 1 81 ? -3.591 23.664 -0.805 1.00 92.44 81 LEU A O 1
ATOM 632 N N . ALA A 1 82 ? -3.426 21.514 -0.198 1.00 89.38 82 ALA A N 1
ATOM 633 C CA . ALA A 1 82 ? -4.440 21.587 0.843 1.00 89.38 82 ALA A CA 1
ATOM 634 C C . ALA A 1 82 ? -4.080 22.582 1.969 1.00 89.38 82 ALA A C 1
ATOM 636 O O . ALA A 1 82 ? -4.966 23.046 2.681 1.00 89.38 82 ALA A O 1
ATOM 637 N N . ARG A 1 83 ? -2.807 22.998 2.090 1.00 89.62 83 ARG A N 1
ATOM 638 C CA . ARG A 1 83 ? -2.384 24.092 2.988 1.00 89.62 83 ARG A CA 1
ATOM 639 C C . ARG A 1 83 ? -2.984 25.453 2.640 1.00 89.62 83 ARG A C 1
ATOM 641 O O . ARG A 1 83 ? -2.986 26.340 3.484 1.00 89.62 83 ARG A O 1
ATOM 648 N N . PHE A 1 84 ? -3.421 25.636 1.395 1.00 91.94 84 PHE A N 1
ATOM 649 C CA . PHE A 1 84 ? -4.033 26.876 0.925 1.00 91.94 84 PHE A CA 1
ATOM 650 C C . PHE A 1 84 ? -5.549 26.906 1.149 1.00 91.94 84 PHE A C 1
ATOM 652 O O . PHE A 1 84 ? -6.184 27.918 0.859 1.00 91.94 84 PHE A O 1
ATOM 659 N N . LEU A 1 85 ? -6.141 25.819 1.657 1.00 89.69 85 LEU A N 1
ATOM 660 C CA . LEU A 1 85 ? -7.556 25.790 2.000 1.00 89.69 85 LEU A CA 1
ATOM 661 C C . LEU A 1 85 ? -7.810 26.587 3.294 1.00 89.69 85 LEU A C 1
ATOM 663 O O . LEU A 1 85 ? -7.043 26.468 4.255 1.00 89.69 85 LEU A O 1
ATOM 667 N N . PRO A 1 86 ? -8.885 27.393 3.350 1.00 86.06 86 PRO A N 1
ATOM 668 C CA . PRO A 1 86 ? -9.232 28.147 4.549 1.00 86.06 86 PRO A CA 1
ATOM 669 C C . PRO A 1 86 ? -9.593 27.205 5.708 1.00 86.06 86 PRO A C 1
ATOM 671 O O . PRO A 1 86 ? -10.221 26.169 5.504 1.00 86.06 86 PRO A O 1
ATOM 674 N N . ASN A 1 87 ? -9.220 27.587 6.934 1.00 87.31 87 ASN A N 1
ATOM 675 C CA . ASN A 1 87 ? -9.455 26.828 8.174 1.00 87.31 87 ASN A CA 1
ATOM 676 C C . ASN A 1 87 ? -8.801 25.433 8.238 1.00 87.31 87 ASN A C 1
ATOM 678 O O . ASN A 1 87 ? -9.257 24.577 8.993 1.00 87.31 87 ASN A O 1
ATOM 682 N N . MET A 1 88 ? -7.720 25.201 7.490 1.00 83.75 88 MET A N 1
ATOM 683 C CA . MET A 1 88 ? -6.983 23.938 7.518 1.00 83.75 88 MET A CA 1
ATOM 684 C C . MET A 1 88 ? -5.860 23.966 8.578 1.00 83.75 88 MET A C 1
ATOM 686 O O . MET A 1 88 ? -4.866 24.674 8.394 1.00 83.75 88 MET A O 1
ATOM 690 N N . PRO A 1 89 ? -5.951 23.206 9.685 1.00 85.12 89 PRO A N 1
ATOM 691 C CA . PRO A 1 89 ? -4.859 23.134 10.650 1.00 85.12 89 PRO A CA 1
ATOM 692 C C . PRO A 1 89 ? -3.642 22.416 10.044 1.00 85.12 89 PRO A C 1
ATOM 694 O 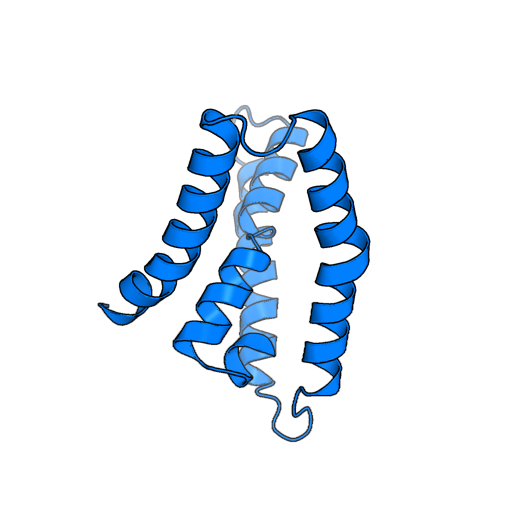O . PRO A 1 89 ? -3.786 21.455 9.289 1.00 85.12 89 PRO A O 1
ATOM 697 N N . GLY A 1 90 ? -2.426 22.840 10.404 1.00 80.44 90 GLY A N 1
ATOM 698 C CA . GLY A 1 90 ? -1.173 22.276 9.871 1.00 80.44 90 GLY A CA 1
ATOM 699 C C . GLY A 1 90 ? -1.086 20.735 9.906 1.00 80.44 90 GLY A C 1
ATOM 700 O O . GLY A 1 90 ? -0.751 20.131 8.885 1.00 80.44 90 GLY A O 1
ATOM 701 N N . PRO A 1 91 ? -1.461 20.064 11.014 1.00 87.88 91 PRO A N 1
ATOM 702 C CA . PRO A 1 91 ? -1.518 18.598 11.075 1.00 87.88 91 PRO A CA 1
ATOM 703 C C . PRO A 1 91 ? -2.504 17.944 10.088 1.00 87.88 91 PRO A C 1
ATOM 705 O O . PRO A 1 91 ? -2.274 16.818 9.637 1.00 87.88 91 PRO A O 1
ATOM 708 N N . ALA A 1 92 ? -3.583 18.637 9.706 1.00 87.50 92 ALA A N 1
ATOM 709 C CA . ALA A 1 92 ? -4.543 18.129 8.726 1.00 87.50 92 ALA A CA 1
ATOM 710 C C . ALA A 1 92 ? -3.945 18.103 7.312 1.00 87.50 92 ALA A C 1
ATOM 712 O O . ALA A 1 92 ? -4.147 17.135 6.585 1.00 87.50 92 ALA A O 1
ATOM 713 N N . VAL A 1 93 ? -3.123 19.095 6.948 1.00 87.94 93 VAL A N 1
ATOM 714 C CA . VAL A 1 93 ? -2.381 19.094 5.672 1.00 87.94 93 VAL A CA 1
ATOM 715 C C . VAL A 1 93 ? -1.457 17.879 5.587 1.00 87.94 93 VAL A C 1
ATOM 717 O O . VAL A 1 93 ? -1.440 17.182 4.575 1.00 87.94 93 VAL A O 1
ATOM 720 N N . GLY A 1 94 ? -0.731 17.577 6.670 1.00 88.56 94 GLY A N 1
ATOM 721 C CA . GLY A 1 94 ? 0.113 16.383 6.741 1.00 88.56 94 GLY A CA 1
ATOM 722 C C . GLY A 1 94 ? -0.678 15.087 6.543 1.00 88.56 94 GLY A C 1
ATOM 723 O O . GLY A 1 94 ? -0.199 14.171 5.878 1.00 88.56 94 GLY A O 1
ATOM 724 N N . SER A 1 95 ? -1.909 15.033 7.056 1.00 89.69 95 SER A N 1
ATOM 725 C CA . SER A 1 95 ? -2.807 13.886 6.877 1.00 89.69 95 SER A CA 1
ATOM 726 C C . SER A 1 95 ? -3.263 13.731 5.421 1.00 89.69 95 SER A C 1
ATOM 728 O O . SER A 1 95 ? -3.246 12.617 4.906 1.00 89.69 95 SER A O 1
ATOM 730 N N . VAL A 1 96 ? -3.581 14.834 4.733 1.00 90.38 96 VAL A N 1
ATOM 731 C CA . VAL A 1 96 ? -3.963 14.829 3.306 1.00 90.38 96 VAL A CA 1
ATOM 732 C C . VAL A 1 96 ? -2.798 14.420 2.402 1.00 90.38 96 VAL A C 1
ATOM 734 O O . VAL A 1 96 ? -2.970 13.644 1.465 1.00 90.38 96 VAL A O 1
ATOM 737 N N . ILE A 1 97 ? -1.584 14.898 2.688 1.00 90.50 97 ILE A N 1
ATOM 738 C CA . ILE A 1 97 ? -0.391 14.452 1.957 1.00 90.50 97 ILE A CA 1
ATOM 739 C C . ILE A 1 97 ? -0.208 12.944 2.150 1.00 90.50 97 ILE A C 1
ATOM 741 O O . ILE A 1 97 ? -0.053 12.216 1.171 1.00 90.50 97 ILE A O 1
ATOM 745 N N . GLN A 1 98 ? -0.262 12.459 3.397 1.00 88.50 98 GLN A N 1
ATOM 746 C CA . GLN A 1 98 ? -0.061 11.041 3.688 1.00 88.50 98 GLN A CA 1
ATOM 747 C C . GLN A 1 98 ? -1.143 10.143 3.082 1.00 88.50 98 GLN A C 1
ATOM 749 O O . GLN A 1 98 ? -0.791 9.073 2.592 1.00 88.50 98 GLN A O 1
ATOM 754 N N . SER A 1 99 ? -2.413 10.560 3.040 1.00 86.75 99 SER A N 1
ATOM 755 C CA . SER A 1 99 ? -3.466 9.767 2.388 1.00 86.75 99 SER A CA 1
ATOM 756 C C . SER A 1 99 ? -3.230 9.588 0.889 1.00 86.75 99 SER A C 1
ATOM 758 O O . SER A 1 99 ? -3.598 8.557 0.337 1.00 86.75 99 SER A O 1
ATOM 760 N N . ASN A 1 100 ? -2.595 10.566 0.237 1.00 86.75 100 ASN A N 1
ATOM 761 C CA . ASN A 1 100 ? -2.357 10.534 -1.204 1.00 86.75 100 ASN A CA 1
ATOM 762 C C . ASN A 1 100 ? -1.141 9.687 -1.600 1.00 86.75 100 ASN A C 1
ATOM 764 O O . ASN A 1 100 ? -1.145 9.098 -2.675 1.00 86.75 100 ASN A O 1
ATOM 768 N N . VAL A 1 101 ? -0.104 9.623 -0.755 1.00 87.88 101 VAL A N 1
ATOM 769 C CA . VAL A 1 101 ? 1.141 8.897 -1.080 1.00 87.88 101 VAL A CA 1
ATOM 770 C C . VAL A 1 101 ? 1.265 7.541 -0.382 1.00 87.88 101 VAL A C 1
ATOM 772 O O . VAL A 1 101 ? 2.060 6.704 -0.796 1.00 87.88 101 VAL A O 1
ATOM 775 N N . ARG A 1 102 ? 0.491 7.266 0.672 1.00 84.38 102 ARG A N 1
ATOM 776 C CA . ARG A 1 102 ? 0.561 5.990 1.411 1.00 84.38 102 ARG A CA 1
ATOM 777 C C . ARG A 1 102 ? -0.581 5.064 1.017 1.00 84.38 102 ARG A C 1
ATOM 779 O O . ARG A 1 102 ? -1.447 4.741 1.826 1.00 84.38 102 ARG A O 1
ATOM 786 N N . TRP A 1 103 ? -0.577 4.635 -0.239 1.00 75.31 103 TRP A N 1
ATOM 787 C CA . TRP A 1 103 ? -1.481 3.586 -0.699 1.00 75.31 103 TRP A CA 1
ATOM 788 C C . TRP A 1 103 ? -1.116 2.229 -0.073 1.00 75.31 103 TRP A C 1
ATOM 790 O O . TRP A 1 103 ? 0.006 2.005 0.385 1.00 75.31 103 TRP A O 1
ATOM 800 N N . ASN A 1 104 ? -2.089 1.318 -0.001 1.00 78.56 104 ASN A N 1
ATOM 801 C CA . ASN A 1 104 ? -1.903 0.018 0.637 1.00 78.56 104 ASN A CA 1
ATOM 802 C C . ASN A 1 104 ? -1.078 -0.911 -0.267 1.00 78.56 104 ASN A C 1
ATOM 804 O O . ASN A 1 104 ? -1.593 -1.468 -1.238 1.00 78.56 104 ASN A O 1
ATOM 808 N N . THR A 1 105 ? 0.193 -1.098 0.085 1.00 76.19 105 THR A N 1
ATOM 809 C CA . THR A 1 105 ? 1.135 -1.928 -0.673 1.00 76.19 105 THR A CA 1
ATOM 810 C C . THR A 1 105 ? 0.687 -3.383 -0.787 1.00 76.19 105 THR A C 1
ATOM 812 O O . THR A 1 105 ? 0.874 -3.979 -1.836 1.00 76.19 105 THR A O 1
ATOM 815 N N . MET A 1 106 ? 0.043 -3.965 0.232 1.00 72.31 106 MET A N 1
ATOM 816 C CA . MET A 1 106 ? -0.409 -5.363 0.160 1.00 72.31 106 MET A CA 1
ATOM 817 C C . MET A 1 106 ? -1.507 -5.554 -0.890 1.00 72.31 106 MET A C 1
ATOM 819 O O . MET A 1 106 ? -1.470 -6.516 -1.655 1.00 72.31 106 MET A O 1
ATOM 823 N N . ILE A 1 107 ? -2.460 -4.620 -0.961 1.00 76.25 107 ILE A N 1
ATOM 824 C CA . ILE A 1 107 ? -3.510 -4.629 -1.987 1.00 76.25 107 ILE A CA 1
ATOM 825 C C . ILE A 1 107 ? -2.893 -4.376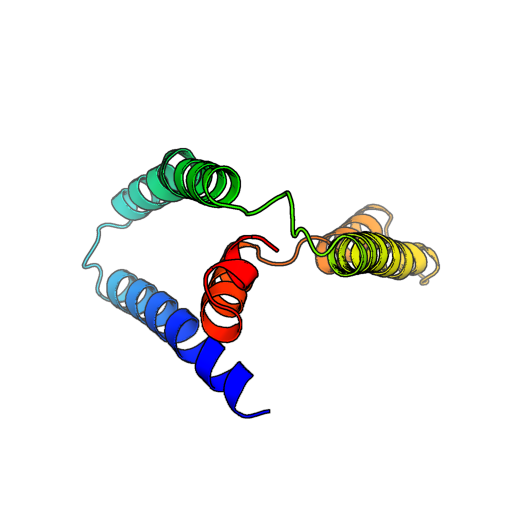 -3.366 1.00 76.25 107 ILE A C 1
ATOM 827 O O . ILE A 1 107 ? -3.217 -5.090 -4.312 1.00 76.25 107 ILE A O 1
ATOM 831 N N . GLY A 1 108 ? -1.980 -3.405 -3.473 1.00 77.00 108 GLY A N 1
ATOM 832 C CA . GLY A 1 108 ? -1.299 -3.093 -4.730 1.00 77.00 108 GLY A CA 1
ATOM 833 C C . GLY A 1 108 ? -0.472 -4.261 -5.270 1.00 77.00 108 GLY A C 1
ATOM 834 O O . GLY A 1 108 ? -0.645 -4.613 -6.428 1.00 77.00 108 GLY A O 1
ATOM 835 N N . LEU A 1 109 ? 0.323 -4.929 -4.428 1.00 74.50 109 LEU A N 1
ATOM 836 C CA . LEU A 1 109 ? 1.082 -6.130 -4.798 1.00 74.50 109 LEU A CA 1
ATOM 837 C C . LEU A 1 109 ? 0.161 -7.293 -5.177 1.00 74.50 109 LEU A C 1
ATOM 839 O O . LEU A 1 109 ? 0.434 -8.006 -6.135 1.00 74.50 109 LEU A O 1
ATOM 843 N N . SER A 1 110 ? -0.955 -7.476 -4.464 1.00 72.75 110 SER A N 1
ATOM 844 C CA . SER A 1 110 ? -1.927 -8.528 -4.789 1.00 72.75 110 SER A CA 1
ATOM 845 C C . SER A 1 110 ? -2.548 -8.303 -6.170 1.00 72.75 110 SER A C 1
ATOM 847 O O . SER A 1 110 ? -2.549 -9.212 -6.997 1.00 72.75 110 SER A O 1
ATOM 849 N N . ILE A 1 111 ? -3.023 -7.084 -6.448 1.00 74.56 111 ILE A N 1
ATOM 850 C CA . ILE A 1 111 ? -3.618 -6.717 -7.742 1.00 74.56 111 ILE A CA 1
ATOM 851 C C . ILE A 1 111 ? -2.557 -6.736 -8.849 1.00 74.56 111 ILE A C 1
ATOM 853 O O . ILE A 1 111 ? -2.824 -7.255 -9.931 1.00 74.56 111 ILE A O 1
ATOM 857 N N . GLY A 1 112 ? -1.358 -6.219 -8.572 1.00 74.62 112 GLY A N 1
ATOM 858 C CA . GLY A 1 112 ? -0.216 -6.226 -9.484 1.00 74.62 112 GLY A CA 1
ATOM 859 C C . GLY A 1 112 ? 0.161 -7.643 -9.898 1.00 74.62 112 GLY A C 1
ATOM 860 O O . GLY A 1 112 ? 0.197 -7.935 -11.090 1.00 74.62 112 GLY A O 1
ATOM 861 N N . SER A 1 113 ? 0.301 -8.552 -8.928 1.00 70.56 113 SER A N 1
ATOM 862 C CA . SER A 1 113 ? 0.577 -9.968 -9.187 1.00 70.56 113 SER A CA 1
ATOM 863 C C . SER A 1 113 ? -0.495 -10.643 -10.042 1.00 70.56 113 SER A C 1
ATOM 865 O O . SER A 1 113 ? -0.180 -11.458 -10.904 1.00 70.56 113 SER A O 1
ATOM 867 N N . LEU A 1 114 ? -1.770 -10.290 -9.838 1.00 72.25 114 LEU A N 1
ATOM 868 C CA . LEU A 1 114 ? -2.875 -10.933 -10.543 1.00 72.25 114 LEU A CA 1
ATOM 869 C C . LEU A 1 114 ? -3.046 -10.412 -11.974 1.00 72.25 114 LEU A C 1
ATOM 871 O O . LEU A 1 114 ? -3.478 -11.157 -12.849 1.00 72.25 114 LEU A O 1
ATOM 875 N N . LEU A 1 115 ? -2.757 -9.127 -12.198 1.00 73.44 115 LEU A N 1
ATOM 876 C CA . LEU A 1 115 ? -2.910 -8.475 -13.499 1.00 73.44 115 LEU A CA 1
ATOM 877 C C . LEU A 1 115 ? -1.676 -8.626 -14.389 1.00 73.44 115 LEU A C 1
ATOM 879 O O . LEU A 1 115 ? -1.828 -8.720 -15.604 1.00 73.44 115 LEU A O 1
ATOM 883 N N . PHE A 1 116 ? -0.482 -8.632 -13.796 1.00 70.94 116 PHE A N 1
ATOM 884 C CA . PHE A 1 116 ? 0.788 -8.558 -14.521 1.00 70.94 116 PHE A CA 1
ATOM 885 C C . PHE A 1 116 ? 1.784 -9.663 -14.119 1.00 70.94 116 PHE A C 1
ATOM 887 O O . PHE A 1 116 ? 2.937 -9.627 -14.533 1.00 70.94 116 PHE A O 1
ATOM 894 N N . GLY A 1 117 ? 1.374 -10.659 -13.325 1.00 70.31 117 GLY A N 1
ATOM 895 C CA . GLY A 1 117 ? 2.230 -11.794 -12.964 1.00 70.31 117 GLY A CA 1
ATOM 896 C C . GLY A 1 117 ? 3.438 -11.397 -12.108 1.00 70.31 117 GLY A C 1
ATOM 897 O O . GLY A 1 117 ? 3.343 -10.520 -11.249 1.00 70.31 117 GLY A O 1
ATOM 898 N N . GLU A 1 118 ? 4.584 -12.053 -12.321 1.00 64.62 118 GLU A N 1
ATOM 899 C CA . GLU A 1 118 ? 5.819 -11.745 -11.580 1.00 64.62 118 GLU A CA 1
ATOM 900 C C . GLU A 1 118 ? 6.356 -10.339 -11.874 1.00 64.62 118 GLU A C 1
ATOM 902 O O . GLU A 1 118 ? 6.866 -9.693 -10.960 1.00 64.62 118 GLU A O 1
ATOM 907 N N . GLU A 1 119 ? 6.155 -9.817 -13.088 1.00 63.19 119 GLU A N 1
ATOM 908 C CA . GLU A 1 119 ? 6.484 -8.422 -13.405 1.00 63.19 119 GLU A CA 1
ATOM 909 C C . GLU A 1 119 ? 5.688 -7.472 -12.510 1.00 63.19 119 GLU A C 1
ATOM 911 O O . GLU A 1 119 ? 6.266 -6.582 -11.901 1.00 63.19 119 GLU A O 1
ATOM 916 N N . GLY A 1 120 ? 4.389 -7.723 -12.323 1.00 62.19 120 GLY A N 1
ATOM 917 C CA . GLY A 1 120 ? 3.525 -6.933 -11.440 1.00 62.19 120 GLY A CA 1
ATOM 918 C C . GLY A 1 120 ? 3.867 -6.979 -9.957 1.00 62.19 120 GLY A C 1
ATOM 919 O O . GLY A 1 120 ? 3.447 -6.093 -9.216 1.00 62.19 120 GLY A O 1
ATOM 920 N N . LEU A 1 121 ? 4.591 -8.010 -9.517 1.00 61.81 121 LEU A N 1
ATOM 921 C CA . LEU A 1 121 ? 5.133 -8.092 -8.162 1.00 61.81 121 LEU A CA 1
ATOM 922 C C . LEU A 1 121 ? 6.421 -7.282 -8.011 1.00 61.81 121 LEU A C 1
ATOM 924 O O . LEU A 1 121 ? 6.704 -6.834 -6.905 1.00 61.81 121 LEU A O 1
ATOM 928 N N . ALA A 1 122 ? 7.195 -7.133 -9.088 1.00 60.06 122 ALA A N 1
ATOM 929 C CA . ALA A 1 122 ? 8.471 -6.422 -9.108 1.00 60.06 122 ALA A CA 1
ATOM 930 C C . ALA A 1 122 ? 8.340 -4.901 -9.350 1.00 60.06 122 ALA A C 1
ATOM 932 O O . ALA A 1 122 ? 9.350 -4.197 -9.266 1.00 60.06 122 ALA A O 1
ATOM 933 N N . LEU A 1 123 ? 7.128 -4.409 -9.644 1.00 60.12 123 LEU A N 1
ATOM 934 C CA . LEU A 1 123 ? 6.768 -2.983 -9.765 1.00 60.12 123 LEU A CA 1
ATOM 935 C C . LEU A 1 123 ? 6.585 -2.299 -8.403 1.00 60.12 123 LEU A C 1
ATOM 937 O O . LEU A 1 123 ? 6.983 -1.115 -8.303 1.00 60.12 123 LEU A O 1
#

pLDDT: mean 83.95, std 9.17, range [51.66, 95.31]

Foldseek 3Di:
DVLLVVLCVVVVVVVVVVVVCVVVCVDPPVVVVVVVCCCVVPVVVVLVCVLVVPDPPVPDPVVVVVVLVVQLVVQLVVLQCCVVDPPQDPVNSVVSSCVRNVDDVVSQLSSLCSRPNSNRNND